Protein AF-A0A7C1IX72-F1 (afdb_monomer_lite)

Foldseek 3Di:
DPQDPCNPCLVVCLFAVQVPVVVVVVVLCVVLVPVPDPVSVVVVVVVVVVVVVDDDGDGGDDPVSSVVVVVVVVVVVVVVVVVVVVVVVVVVD

Secondary structure (DSSP, 8-state):
----HHHHHHHHHHH-HHHHHHHHHHHHHHHHS-TT-HHHHHHHHHHHHHHTT-S---S---HHHHHHHHHHHHHHHHHHHHHHHHHHHHHT-

Sequence (93 aa):
LNATIKDRYFGTASASPNAIFPVLLKLTSHHVSDSKAKYGKNTDKKIEEVMGMIEKFPAHMTIDEQGMFMLGYYHQRNAFYKKKEEEKNEEEK

Radius of gyration: 15.41 Å; chains: 1; bounding box: 42×36×40 Å

pLDDT: mean 83.83, std 14.42, range [47.75, 97.94]

Structure (mmCIF, N/CA/C/O backbone):
data_AF-A0A7C1IX72-F1
#
_entry.id   AF-A0A7C1IX72-F1
#
loop_
_atom_site.group_PDB
_atom_site.id
_atom_site.type_symbol
_atom_site.label_atom_id
_atom_site.label_alt_id
_atom_site.label_comp_id
_atom_site.label_asym_id
_atom_site.label_entity_id
_atom_site.label_seq_id
_atom_site.pdbx_PDB_ins_code
_atom_site.Cartn_x
_atom_site.Cartn_y
_atom_site.Cartn_z
_atom_site.occupancy
_atom_site.B_iso_or_equiv
_atom_site.auth_seq_id
_atom_site.auth_comp_id
_atom_site.auth_asym_id
_atom_site.auth_atom_id
_atom_site.pdbx_PDB_model_num
ATOM 1 N N . LEU A 1 1 ? 9.721 21.808 3.899 1.00 47.75 1 LEU A N 1
ATOM 2 C CA . LEU A 1 1 ? 8.912 21.005 2.951 1.00 47.75 1 LEU A CA 1
ATOM 3 C C . LEU A 1 1 ? 8.339 19.808 3.705 1.00 47.75 1 LEU A C 1
ATOM 5 O O . LEU A 1 1 ? 9.053 18.837 3.924 1.00 47.75 1 LEU A O 1
ATOM 9 N N . ASN A 1 2 ? 7.091 19.906 4.168 1.00 48.62 2 ASN A N 1
ATOM 10 C CA . ASN A 1 2 ? 6.423 18.849 4.937 1.00 48.62 2 ASN A CA 1
ATOM 11 C C . ASN A 1 2 ? 5.849 17.801 3.974 1.00 48.62 2 ASN A C 1
ATOM 13 O O . ASN A 1 2 ? 4.655 17.801 3.698 1.00 48.62 2 ASN A O 1
ATOM 17 N N . ALA A 1 3 ? 6.712 16.960 3.401 1.00 59.06 3 ALA A N 1
ATOM 18 C CA . ALA A 1 3 ? 6.270 15.846 2.565 1.00 59.06 3 ALA A CA 1
ATOM 19 C C . ALA A 1 3 ? 5.668 14.750 3.452 1.00 59.06 3 ALA A C 1
ATOM 21 O O . ALA A 1 3 ? 6.311 14.302 4.408 1.00 59.06 3 ALA A O 1
ATOM 22 N N . THR A 1 4 ? 4.448 14.314 3.147 1.00 79.12 4 THR A N 1
ATOM 23 C CA . THR A 1 4 ? 3.836 13.188 3.859 1.00 79.12 4 THR A CA 1
ATOM 24 C C . THR A 1 4 ? 4.510 11.869 3.460 1.00 79.12 4 THR A C 1
ATOM 26 O O . THR A 1 4 ? 5.175 11.779 2.426 1.00 79.12 4 THR A O 1
ATOM 29 N N . ILE A 1 5 ? 4.335 10.809 4.261 1.00 77.19 5 ILE A N 1
ATOM 30 C CA . ILE A 1 5 ? 4.813 9.450 3.923 1.00 77.19 5 ILE A CA 1
ATOM 31 C C . ILE A 1 5 ? 4.312 9.035 2.531 1.00 77.19 5 ILE A C 1
ATOM 33 O O . ILE A 1 5 ? 5.064 8.458 1.749 1.00 77.19 5 ILE A O 1
ATOM 37 N N . LYS A 1 6 ? 3.067 9.398 2.193 1.00 79.69 6 LYS A N 1
ATOM 38 C CA . LYS A 1 6 ? 2.501 9.185 0.861 1.00 79.69 6 LYS A CA 1
ATOM 39 C C . LYS A 1 6 ? 3.334 9.895 -0.210 1.00 79.69 6 LYS A C 1
ATOM 41 O O . LYS A 1 6 ? 3.775 9.244 -1.148 1.00 79.69 6 LYS A O 1
ATOM 46 N N . ASP A 1 7 ? 3.583 11.194 -0.057 1.00 81.00 7 ASP A N 1
ATOM 47 C CA . ASP A 1 7 ? 4.293 11.989 -1.071 1.00 81.00 7 ASP A CA 1
ATOM 48 C C . ASP A 1 7 ? 5.719 11.482 -1.310 1.00 81.00 7 ASP A C 1
ATOM 50 O O . ASP A 1 7 ? 6.236 11.574 -2.420 1.00 81.00 7 ASP A O 1
ATOM 54 N N . ARG A 1 8 ? 6.347 10.912 -0.276 1.00 84.69 8 ARG A N 1
ATOM 55 C CA . ARG A 1 8 ? 7.711 10.386 -0.362 1.00 84.69 8 ARG A CA 1
ATOM 56 C C . ARG A 1 8 ? 7.795 8.994 -0.990 1.00 84.69 8 ARG A C 1
ATOM 58 O O . ARG A 1 8 ? 8.770 8.719 -1.681 1.00 84.69 8 ARG A O 1
ATOM 65 N N . TYR A 1 9 ? 6.829 8.113 -0.730 1.00 90.81 9 TYR A N 1
ATOM 66 C CA . TYR A 1 9 ? 6.983 6.686 -1.041 1.00 90.81 9 TYR A CA 1
ATOM 67 C C . TYR A 1 9 ? 5.982 6.133 -2.049 1.00 90.81 9 TYR A C 1
ATOM 69 O O . TYR A 1 9 ? 6.191 5.025 -2.528 1.00 90.81 9 TYR A O 1
ATOM 77 N N . PHE A 1 10 ? 4.925 6.866 -2.410 1.00 92.44 10 PHE A N 1
ATOM 78 C CA . PHE A 1 10 ? 3.865 6.334 -3.273 1.00 92.44 10 PHE A CA 1
ATOM 79 C C . PHE A 1 10 ? 4.370 5.913 -4.662 1.00 92.44 10 PHE A C 1
ATOM 81 O O . PHE A 1 10 ? 4.047 4.819 -5.118 1.00 92.44 10 PHE A O 1
ATOM 88 N N . GLY A 1 11 ? 5.218 6.731 -5.296 1.00 92.81 11 GLY A N 1
ATOM 89 C CA . GLY A 1 11 ? 5.812 6.395 -6.596 1.00 92.81 11 GLY A CA 1
ATOM 90 C C . GLY A 1 11 ? 6.663 5.125 -6.523 1.00 92.81 11 GLY A C 1
ATOM 91 O O . GLY A 1 11 ? 6.416 4.165 -7.250 1.00 92.81 11 GLY A O 1
ATOM 92 N N . THR A 1 12 ? 7.600 5.071 -5.573 1.00 93.06 12 THR A N 1
ATOM 93 C CA . THR A 1 12 ? 8.460 3.896 -5.364 1.00 93.06 12 THR A CA 1
ATOM 94 C C . THR A 1 12 ? 7.666 2.657 -4.949 1.00 93.06 12 THR A C 1
ATOM 96 O O . THR A 1 12 ? 8.030 1.557 -5.345 1.00 93.06 12 THR A O 1
ATOM 99 N N . ALA A 1 13 ? 6.572 2.813 -4.198 1.00 95.12 13 ALA A N 1
ATOM 100 C CA . ALA A 1 13 ? 5.698 1.709 -3.796 1.00 95.12 13 ALA A CA 1
ATOM 101 C C . ALA A 1 13 ? 4.981 1.075 -4.977 1.00 95.12 13 ALA A C 1
ATOM 103 O O . ALA A 1 13 ? 4.866 -0.143 -5.005 1.00 95.12 13 ALA A O 1
ATOM 104 N N . SER A 1 14 ? 4.561 1.876 -5.956 1.00 95.62 14 SER A N 1
ATOM 105 C CA . SER A 1 14 ? 4.020 1.335 -7.200 1.00 95.62 14 SER A CA 1
ATOM 106 C C . SER A 1 14 ? 5.113 0.725 -8.085 1.00 95.62 14 SER A C 1
ATOM 108 O O . SER A 1 14 ? 4.906 -0.341 -8.642 1.00 95.62 14 SER A O 1
ATOM 110 N N . ALA A 1 15 ? 6.294 1.343 -8.190 1.00 95.88 15 ALA A N 1
ATOM 111 C CA . ALA A 1 15 ? 7.320 0.913 -9.143 1.00 95.88 15 ALA A CA 1
ATOM 112 C C . ALA A 1 15 ? 8.165 -0.283 -8.669 1.00 95.88 15 ALA A C 1
ATOM 114 O O . ALA A 1 15 ? 8.446 -1.179 -9.464 1.00 95.88 15 ALA A O 1
ATOM 115 N N . SER A 1 16 ? 8.556 -0.307 -7.390 1.00 96.38 16 SER A N 1
ATOM 116 C CA . SER A 1 16 ? 9.415 -1.339 -6.786 1.00 96.38 16 SER A CA 1
ATOM 117 C C . SER A 1 16 ? 8.892 -1.772 -5.407 1.00 96.38 16 SER A C 1
ATOM 119 O O . SER A 1 16 ? 9.476 -1.413 -4.374 1.00 96.38 16 SER A O 1
ATOM 121 N N . PRO A 1 17 ? 7.788 -2.544 -5.359 1.00 95.88 17 PRO A N 1
ATOM 122 C CA . PRO A 1 17 ? 7.138 -2.937 -4.110 1.00 95.88 17 PRO A CA 1
ATOM 123 C C . PRO A 1 17 ? 8.079 -3.613 -3.101 1.00 95.88 17 PRO A C 1
ATOM 125 O O . PRO A 1 17 ? 8.094 -3.241 -1.924 1.00 95.88 17 PRO A O 1
ATOM 128 N N . ASN A 1 18 ? 8.903 -4.569 -3.541 1.00 96.19 18 ASN A N 1
ATOM 129 C CA . ASN A 1 18 ? 9.769 -5.340 -2.641 1.00 96.19 18 ASN A CA 1
ATOM 130 C C . ASN A 1 18 ? 10.785 -4.489 -1.861 1.00 96.19 18 ASN A C 1
ATOM 132 O O . ASN A 1 18 ? 11.173 -4.862 -0.757 1.00 96.19 18 ASN A O 1
ATOM 136 N N . ALA A 1 19 ? 11.207 -3.356 -2.419 1.00 95.12 19 ALA A N 1
ATOM 137 C CA . ALA A 1 19 ? 12.234 -2.508 -1.840 1.00 95.12 19 ALA A CA 1
ATOM 138 C C . ALA A 1 19 ? 11.657 -1.599 -0.753 1.00 95.12 19 ALA A C 1
ATOM 140 O O . ALA A 1 19 ? 12.375 -1.212 0.169 1.00 95.12 19 ALA A O 1
ATOM 141 N N . ILE A 1 20 ? 10.367 -1.253 -0.849 1.00 95.19 20 ILE A N 1
ATOM 142 C CA . ILE A 1 20 ? 9.775 -0.213 -0.007 1.00 95.19 20 ILE A CA 1
ATOM 143 C C . ILE A 1 20 ? 8.675 -0.701 0.932 1.00 95.19 20 ILE A C 1
ATOM 145 O O . ILE A 1 20 ? 8.577 -0.175 2.041 1.00 95.19 20 ILE A O 1
ATOM 149 N N . PHE A 1 21 ? 7.892 -1.726 0.578 1.00 93.56 21 PHE A N 1
ATOM 150 C CA . PHE A 1 21 ? 6.869 -2.248 1.491 1.00 93.56 21 PHE A CA 1
ATOM 151 C C . PHE A 1 21 ? 7.437 -2.780 2.811 1.00 93.56 21 PHE A C 1
ATOM 153 O O . PHE A 1 21 ? 6.865 -2.439 3.844 1.00 93.56 21 PHE A O 1
ATOM 160 N N . PRO A 1 22 ? 8.580 -3.496 2.855 1.00 93.31 22 PRO A N 1
ATOM 161 C CA . PRO A 1 22 ? 9.187 -3.886 4.130 1.00 93.31 22 PRO A CA 1
ATOM 162 C C . PRO A 1 22 ? 9.527 -2.684 5.024 1.00 93.31 22 PRO A C 1
ATOM 164 O O . PRO A 1 22 ? 9.327 -2.723 6.238 1.00 93.31 22 PRO A O 1
ATOM 167 N N . VAL A 1 23 ? 9.987 -1.581 4.422 1.00 92.50 23 VAL A N 1
ATOM 168 C CA . VAL A 1 23 ? 10.291 -0.334 5.138 1.00 92.50 23 VAL A CA 1
ATOM 169 C C . VAL A 1 23 ? 9.007 0.308 5.671 1.00 92.50 23 VAL A C 1
ATOM 171 O O . VAL A 1 23 ? 8.949 0.673 6.845 1.00 92.50 23 VAL A O 1
ATOM 174 N N . LEU A 1 24 ? 7.964 0.409 4.842 1.00 89.62 24 LEU A N 1
ATOM 175 C CA . LEU A 1 24 ? 6.664 0.967 5.233 1.00 89.62 24 LEU A CA 1
ATOM 176 C C . LEU A 1 24 ? 5.990 0.145 6.338 1.00 89.62 24 LEU A C 1
ATOM 178 O O . LEU A 1 24 ? 5.459 0.723 7.287 1.00 89.62 24 LEU A O 1
ATOM 182 N N . LEU A 1 25 ? 6.044 -1.186 6.251 1.00 89.50 25 LEU A N 1
ATOM 183 C CA . LEU A 1 25 ? 5.515 -2.091 7.272 1.00 89.50 25 LEU A CA 1
ATOM 184 C C . LEU A 1 25 ? 6.252 -1.912 8.601 1.00 89.50 25 LEU A C 1
ATOM 186 O O . LEU A 1 25 ? 5.607 -1.773 9.638 1.00 89.50 25 LEU A O 1
ATOM 190 N N . LYS A 1 26 ? 7.586 -1.803 8.579 1.00 87.31 26 LYS A N 1
ATOM 191 C CA . LYS A 1 26 ? 8.372 -1.523 9.789 1.00 87.31 26 LYS A CA 1
ATOM 192 C C . LYS A 1 26 ? 7.986 -0.184 10.421 1.00 87.31 26 LYS A C 1
ATOM 194 O O . LYS A 1 26 ? 7.717 -0.135 11.618 1.00 87.31 26 LYS A O 1
ATOM 199 N N . LEU A 1 27 ? 7.884 0.885 9.628 1.00 83.75 27 LEU A N 1
ATOM 200 C CA . LEU A 1 27 ? 7.432 2.196 10.115 1.00 83.75 27 LEU A CA 1
ATOM 201 C C . LEU A 1 27 ? 6.023 2.126 10.720 1.00 83.75 27 LEU A C 1
ATOM 203 O O . LEU A 1 27 ? 5.778 2.697 11.779 1.00 83.75 27 LEU A O 1
ATOM 207 N N . THR A 1 28 ? 5.119 1.383 10.082 1.00 79.38 28 THR A N 1
ATOM 208 C CA . THR A 1 28 ? 3.733 1.228 10.541 1.00 79.38 28 THR A CA 1
ATOM 209 C C . THR A 1 28 ? 3.659 0.424 11.838 1.00 79.38 28 THR A C 1
ATOM 211 O O . THR A 1 28 ? 2.936 0.821 12.748 1.00 79.38 28 THR A O 1
ATOM 214 N N . SER A 1 29 ? 4.466 -0.632 11.983 1.00 74.69 29 SER A N 1
ATOM 215 C CA . SER A 1 29 ? 4.510 -1.451 13.202 1.00 74.69 29 SER A CA 1
ATOM 216 C C . SER A 1 29 ? 4.852 -0.630 14.452 1.00 74.69 29 SER A C 1
ATOM 218 O O . SER A 1 29 ? 4.224 -0.807 15.492 1.00 74.69 29 SER A O 1
ATOM 220 N N . HIS A 1 30 ? 5.751 0.357 14.342 1.00 69.88 30 HIS A N 1
ATOM 221 C CA . HIS A 1 30 ? 6.065 1.264 15.448 1.00 69.88 30 HIS A CA 1
ATOM 222 C C . HIS A 1 30 ? 4.864 2.131 15.859 1.00 69.88 30 HIS A C 1
ATOM 224 O O . HIS A 1 30 ? 4.629 2.312 17.050 1.00 69.88 30 HIS A O 1
ATOM 230 N N . HIS A 1 31 ? 4.058 2.601 14.903 1.00 66.44 31 HIS A N 1
ATOM 231 C CA . HIS A 1 31 ? 2.840 3.370 15.182 1.00 66.44 31 HIS A CA 1
ATOM 232 C C . HIS A 1 31 ? 1.694 2.515 15.745 1.00 66.44 31 HIS A C 1
ATOM 234 O O . HIS A 1 31 ? 0.902 3.004 16.545 1.00 66.44 31 HIS A O 1
ATOM 240 N N . VAL A 1 32 ? 1.601 1.249 15.336 1.00 63.34 32 VAL A N 1
ATOM 241 C CA . VAL A 1 32 ? 0.562 0.306 15.784 1.00 63.34 32 VAL A CA 1
ATOM 242 C C . VAL A 1 32 ? 0.879 -0.281 17.166 1.00 63.34 32 VAL A C 1
ATOM 244 O O . VAL A 1 32 ? -0.035 -0.513 17.958 1.00 63.34 32 VAL A O 1
ATOM 247 N N . SER A 1 33 ? 2.164 -0.477 17.481 1.00 59.59 33 SER A N 1
ATOM 248 C CA . SER A 1 33 ? 2.633 -1.011 18.770 1.00 59.59 33 SER A CA 1
ATOM 249 C C . SER A 1 33 ? 2.374 -0.087 19.966 1.00 59.59 33 SER A C 1
ATOM 251 O O . SER A 1 33 ? 2.363 -0.552 21.110 1.00 59.59 33 SER A O 1
ATOM 253 N N . ASP A 1 34 ? 2.090 1.197 19.723 1.00 59.91 34 ASP A N 1
ATOM 254 C CA . ASP A 1 34 ? 1.605 2.121 20.748 1.00 59.91 34 ASP A CA 1
ATOM 255 C C . ASP A 1 34 ? 0.123 1.820 21.059 1.00 59.91 34 ASP A C 1
ATOM 257 O O . ASP A 1 34 ? -0.824 2.481 20.627 1.00 59.91 34 ASP A O 1
ATOM 261 N N . SER A 1 35 ? -0.060 0.721 21.791 1.00 49.50 35 SER A N 1
ATOM 262 C CA . SER A 1 35 ? -1.307 0.034 22.168 1.00 49.50 35 SER A CA 1
ATOM 263 C C . SER A 1 35 ? -2.403 0.893 22.824 1.00 49.50 35 SER A C 1
ATOM 265 O O . SER A 1 35 ? -3.498 0.390 23.091 1.00 49.50 35 SER A O 1
ATOM 267 N N . LYS A 1 36 ? -2.153 2.185 23.060 1.00 54.00 36 LYS A N 1
ATOM 268 C CA . LYS A 1 36 ? -3.126 3.152 23.588 1.00 54.00 36 LYS A CA 1
ATOM 269 C C . LYS A 1 36 ? -4.129 3.640 22.538 1.00 54.00 36 LYS A C 1
ATOM 271 O O . LYS A 1 36 ? -5.196 4.129 22.905 1.00 54.00 36 LYS A O 1
ATOM 276 N N . ALA A 1 37 ? -3.851 3.478 21.245 1.00 57.75 37 ALA A N 1
ATOM 277 C CA . ALA A 1 37 ? -4.782 3.863 20.190 1.00 57.75 37 ALA A CA 1
ATOM 278 C C . ALA A 1 37 ? -5.666 2.673 19.771 1.00 57.75 37 ALA A C 1
ATOM 280 O O . ALA A 1 37 ? -5.205 1.767 19.079 1.00 57.75 37 ALA A O 1
ATOM 281 N N . LYS A 1 38 ? -6.973 2.699 20.086 1.00 56.81 38 LYS A N 1
ATOM 282 C CA . LYS A 1 38 ? -7.983 1.783 19.489 1.00 56.81 38 LYS A CA 1
ATOM 283 C C . LYS A 1 38 ? -7.853 1.683 17.953 1.00 56.81 38 LYS A C 1
ATOM 285 O O . LYS A 1 38 ? -8.125 0.636 17.375 1.00 56.81 38 LYS A O 1
ATOM 290 N N . TYR A 1 39 ? -7.390 2.757 17.309 1.00 61.16 39 TYR A N 1
ATOM 291 C CA . TYR A 1 39 ? -7.132 2.845 15.871 1.00 61.16 39 TYR A CA 1
ATOM 292 C C . TYR A 1 39 ? -5.975 1.959 15.371 1.00 61.16 39 TYR A C 1
ATOM 294 O O . TYR A 1 39 ? -6.005 1.530 14.216 1.00 61.16 39 TYR A O 1
ATOM 302 N N . GLY A 1 40 ? -4.988 1.647 16.220 1.00 70.06 40 GLY A N 1
ATOM 303 C CA . GLY A 1 40 ? -3.836 0.812 15.865 1.00 70.06 40 GLY A CA 1
ATOM 304 C C . GLY A 1 40 ? -4.250 -0.621 15.535 1.00 70.06 40 GLY A C 1
ATOM 305 O O . GLY A 1 40 ? -3.974 -1.096 14.439 1.00 70.06 40 GLY A O 1
ATOM 306 N N . LYS A 1 41 ? -5.026 -1.267 16.419 1.00 74.56 41 LYS A N 1
ATOM 307 C CA . LYS A 1 41 ? -5.472 -2.666 16.247 1.00 74.56 41 LYS A CA 1
ATOM 308 C C . LYS A 1 41 ? -6.315 -2.892 14.989 1.00 74.56 41 LYS A C 1
ATOM 310 O O . LYS A 1 41 ? -6.118 -3.872 14.281 1.00 74.56 41 LYS A O 1
ATOM 315 N N . ASN A 1 42 ? -7.241 -1.978 14.685 1.00 81.88 42 ASN A N 1
ATOM 316 C CA . ASN A 1 42 ? -8.075 -2.090 13.482 1.00 81.88 42 ASN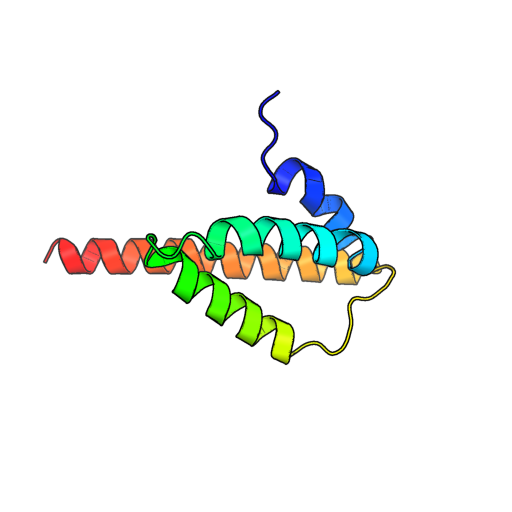 A CA 1
ATOM 317 C C . ASN A 1 42 ? -7.262 -1.917 12.193 1.00 81.88 42 ASN A C 1
ATOM 319 O O . ASN A 1 42 ? -7.627 -2.469 11.158 1.00 81.88 42 ASN A O 1
ATOM 323 N N . THR A 1 43 ? -6.198 -1.116 12.241 1.00 82.62 43 THR A N 1
ATOM 324 C CA . THR A 1 43 ? -5.303 -0.915 11.097 1.00 82.62 43 THR A CA 1
ATOM 325 C C . THR A 1 43 ? -4.412 -2.135 10.896 1.00 82.62 43 THR A C 1
ATOM 327 O O . THR A 1 43 ? -4.288 -2.597 9.768 1.00 82.62 43 THR A O 1
ATOM 330 N N . ASP A 1 44 ? -3.876 -2.693 11.983 1.00 85.38 44 ASP A N 1
ATOM 331 C CA . ASP A 1 44 ? -3.060 -3.912 11.971 1.00 85.38 44 ASP A CA 1
ATOM 332 C C . ASP A 1 44 ? -3.807 -5.085 11.339 1.00 85.38 44 ASP A C 1
ATOM 334 O O . ASP A 1 44 ? -3.346 -5.668 10.365 1.00 85.38 44 ASP A O 1
ATOM 338 N N . LYS A 1 45 ? -5.044 -5.324 11.789 1.00 88.38 45 LYS A N 1
ATOM 339 C CA . LYS A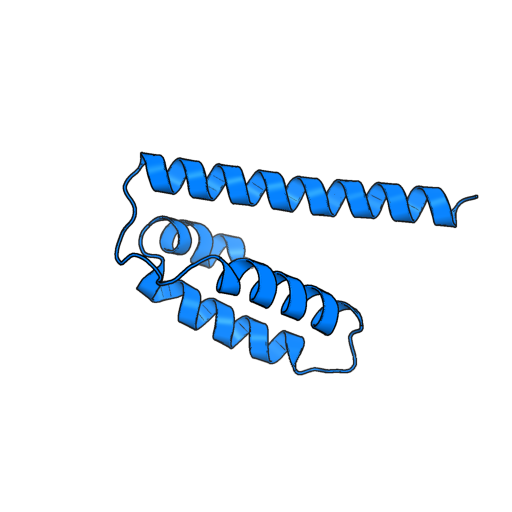 1 45 ? -5.888 -6.391 11.249 1.00 88.38 45 LYS A CA 1
ATOM 340 C C . LYS A 1 45 ? -6.128 -6.247 9.742 1.00 88.38 45 LYS A C 1
ATOM 342 O O . LYS A 1 45 ? -6.061 -7.225 9.010 1.00 88.38 45 LYS A O 1
ATOM 347 N N . LYS A 1 46 ? -6.381 -5.027 9.254 1.00 90.19 46 LYS A N 1
ATOM 348 C CA . LYS A 1 46 ? -6.544 -4.776 7.810 1.00 90.19 46 LYS A CA 1
ATOM 349 C C . LYS A 1 46 ? -5.259 -5.057 7.035 1.00 90.19 46 LYS A C 1
ATOM 351 O O . LYS A 1 46 ? -5.325 -5.532 5.906 1.00 90.19 46 LYS A O 1
ATOM 356 N N . ILE A 1 47 ? -4.103 -4.730 7.615 1.00 90.38 47 ILE A N 1
ATOM 357 C CA . ILE A 1 47 ? -2.807 -5.048 7.013 1.00 90.38 47 ILE A CA 1
ATOM 358 C C . ILE A 1 47 ? -2.645 -6.565 6.954 1.00 90.38 47 ILE A C 1
ATOM 360 O O . ILE A 1 47 ? -2.374 -7.075 5.875 1.00 90.38 47 ILE A O 1
ATOM 364 N N . GLU A 1 48 ? -2.875 -7.285 8.053 1.00 91.19 48 GLU A N 1
ATOM 365 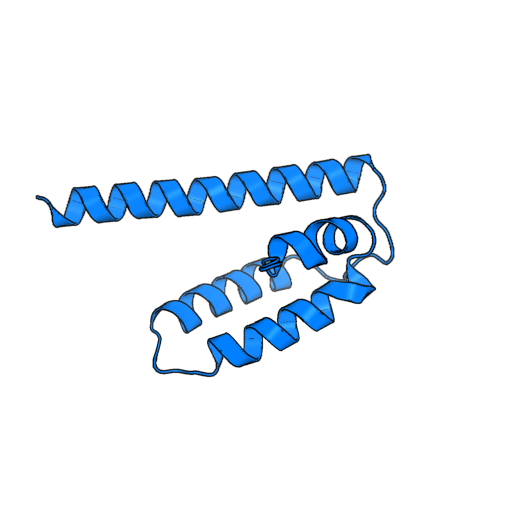C CA . GLU A 1 48 ? -2.818 -8.753 8.089 1.00 91.19 48 GLU A CA 1
ATOM 366 C C . GLU A 1 48 ? -3.752 -9.401 7.060 1.00 91.19 48 GLU A C 1
ATOM 368 O O . GLU A 1 48 ? -3.320 -10.281 6.320 1.00 91.19 48 GLU A O 1
ATOM 373 N N . GLU A 1 49 ? -5.001 -8.937 6.957 1.00 93.56 49 GLU A N 1
ATOM 374 C CA . GLU A 1 49 ? -5.985 -9.441 5.991 1.00 93.56 49 GLU A CA 1
ATOM 375 C C . GLU A 1 49 ? -5.486 -9.299 4.545 1.00 93.56 49 GLU A C 1
ATOM 377 O O . GLU A 1 49 ? -5.562 -10.254 3.775 1.00 93.56 49 GLU A O 1
ATOM 382 N N . VAL A 1 50 ? -4.928 -8.141 4.174 1.00 93.06 50 VAL A N 1
ATOM 383 C CA . VAL A 1 50 ? -4.384 -7.920 2.822 1.00 93.06 50 VAL A CA 1
ATOM 384 C C . VAL A 1 50 ? -3.088 -8.703 2.609 1.00 93.06 50 VAL A C 1
ATOM 386 O O . VAL A 1 50 ? -2.899 -9.294 1.547 1.00 93.06 50 VAL A O 1
ATOM 389 N N . MET A 1 51 ? -2.194 -8.728 3.602 1.00 91.88 51 MET A N 1
ATOM 390 C CA . MET A 1 51 ? -0.929 -9.465 3.523 1.00 91.88 51 MET A CA 1
ATOM 391 C C . MET A 1 51 ? -1.163 -10.976 3.404 1.00 91.88 51 MET A C 1
ATOM 393 O O . MET A 1 51 ? -0.420 -11.642 2.696 1.00 91.88 51 MET A O 1
ATOM 397 N N . GLY A 1 52 ? -2.220 -11.512 4.020 1.00 94.50 52 GLY A N 1
ATOM 398 C CA . GLY A 1 52 ? -2.608 -12.918 3.893 1.00 94.50 52 GLY A CA 1
ATOM 399 C C . GLY A 1 52 ? -3.096 -13.317 2.496 1.00 94.50 52 GLY A C 1
ATOM 400 O O . GLY A 1 52 ? -3.131 -14.504 2.185 1.00 94.50 52 GLY A O 1
ATOM 401 N N . MET A 1 53 ? -3.450 -12.349 1.642 1.00 94.19 53 MET A N 1
ATOM 402 C CA . MET A 1 53 ? -3.865 -12.591 0.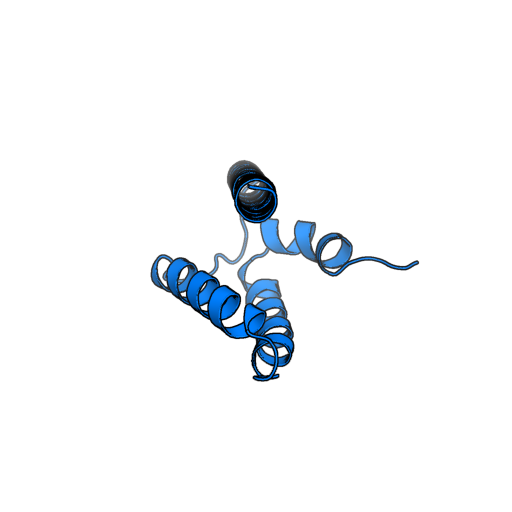253 1.00 94.19 53 MET A CA 1
ATOM 403 C C . MET A 1 53 ? -2.701 -12.548 -0.742 1.00 94.19 53 MET A C 1
ATOM 405 O O . MET A 1 53 ? -2.900 -12.833 -1.922 1.00 94.19 53 MET A O 1
ATOM 409 N N . ILE A 1 54 ? -1.501 -12.163 -0.302 1.00 92.31 54 ILE A N 1
ATOM 410 C CA . ILE A 1 54 ? -0.335 -12.009 -1.171 1.00 92.31 54 ILE A CA 1
ATOM 411 C C . ILE A 1 54 ? 0.811 -12.904 -0.702 1.00 92.31 54 ILE A C 1
ATOM 413 O O . ILE A 1 54 ? 1.152 -12.956 0.472 1.00 92.31 54 ILE A O 1
ATOM 417 N N . GLU A 1 55 ? 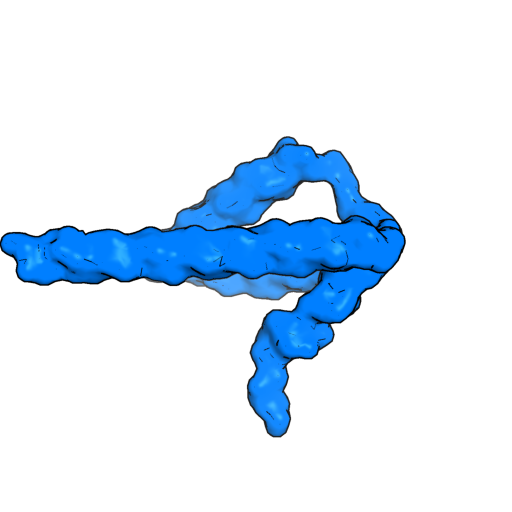1.448 -13.601 -1.639 1.00 93.00 55 GLU A N 1
ATOM 418 C CA . GLU A 1 55 ? 2.547 -14.518 -1.302 1.00 93.00 55 GLU A CA 1
ATOM 419 C C . GLU A 1 55 ? 3.907 -13.813 -1.240 1.00 93.00 55 GLU A C 1
ATOM 421 O O . GLU A 1 55 ? 4.793 -14.202 -0.480 1.00 93.00 55 GLU A O 1
ATOM 426 N N . LYS A 1 56 ? 4.104 -12.783 -2.071 1.00 94.19 56 LYS A N 1
ATOM 427 C CA . LYS A 1 56 ? 5.365 -12.040 -2.174 1.00 94.19 56 LYS A CA 1
ATOM 428 C C . LYS A 1 56 ? 5.159 -10.654 -2.771 1.00 94.19 56 LYS A C 1
ATOM 430 O O . LYS A 1 56 ? 4.252 -10.439 -3.571 1.00 94.19 56 LYS A O 1
ATOM 435 N N . PHE A 1 57 ? 6.075 -9.740 -2.462 1.00 94.62 57 PHE A N 1
ATOM 436 C CA . PHE A 1 57 ? 6.169 -8.464 -3.167 1.00 94.62 57 PHE A CA 1
ATOM 437 C C . PHE A 1 57 ? 6.961 -8.626 -4.472 1.00 94.62 57 PHE A C 1
ATOM 439 O O . PHE A 1 57 ? 8.079 -9.153 -4.435 1.00 94.62 57 PHE A O 1
ATOM 446 N N . PRO A 1 58 ? 6.435 -8.167 -5.622 1.00 94.75 58 PRO A N 1
ATOM 447 C CA . PRO A 1 58 ? 7.188 -8.190 -6.867 1.00 94.75 58 PRO A CA 1
ATOM 448 C C . PRO A 1 58 ? 8.360 -7.202 -6.807 1.00 94.75 58 PRO A C 1
ATOM 450 O O . PRO A 1 58 ? 8.310 -6.187 -6.106 1.00 94.75 58 PRO A O 1
ATOM 453 N N . ALA A 1 59 ? 9.428 -7.513 -7.546 1.00 95.38 59 ALA A N 1
ATOM 454 C CA . ALA A 1 59 ? 10.602 -6.648 -7.619 1.00 95.38 59 ALA A CA 1
ATOM 455 C C . ALA A 1 59 ? 10.300 -5.331 -8.331 1.00 95.38 59 ALA A C 1
ATOM 457 O O . ALA A 1 59 ? 10.672 -4.267 -7.844 1.00 95.38 59 ALA A O 1
ATOM 458 N N . HIS A 1 60 ? 9.568 -5.425 -9.438 1.00 96.12 60 HIS A N 1
ATOM 459 C CA . HIS A 1 60 ? 9.105 -4.294 -10.222 1.00 96.12 60 HIS A CA 1
ATOM 460 C C . HIS A 1 60 ? 7.693 -4.566 -10.731 1.00 96.12 60 HIS A C 1
ATOM 462 O O . HIS A 1 60 ? 7.338 -5.723 -10.956 1.00 96.12 60 HIS A O 1
ATOM 468 N N . MET A 1 61 ? 6.914 -3.504 -10.920 1.00 96.06 61 MET A N 1
ATOM 469 C CA . MET A 1 61 ? 5.617 -3.558 -11.595 1.00 96.06 61 MET A CA 1
ATOM 470 C C . MET A 1 61 ? 5.709 -2.873 -12.958 1.00 96.06 61 MET A C 1
ATOM 472 O O . MET A 1 61 ? 6.373 -1.843 -13.108 1.00 96.06 61 MET A O 1
ATOM 476 N N . THR A 1 62 ? 5.011 -3.421 -13.945 1.00 97.44 62 THR A N 1
ATOM 477 C CA . THR A 1 62 ? 4.749 -2.765 -15.232 1.00 97.44 62 THR A CA 1
ATOM 478 C C . THR A 1 62 ? 3.914 -1.494 -15.041 1.00 97.44 62 THR A C 1
ATOM 480 O O . THR A 1 62 ? 3.314 -1.283 -13.989 1.00 97.44 62 THR A O 1
ATOM 483 N N . ILE A 1 63 ? 3.849 -0.628 -16.056 1.00 97.06 63 ILE A N 1
ATOM 484 C CA . ILE A 1 63 ? 3.045 0.604 -15.983 1.00 97.06 63 ILE A CA 1
ATOM 485 C C . ILE A 1 63 ? 1.555 0.302 -15.757 1.00 97.06 63 ILE A C 1
ATOM 487 O O . ILE A 1 63 ? 0.907 0.997 -14.977 1.00 97.06 63 ILE A O 1
ATOM 491 N N . ASP A 1 64 ? 1.026 -0.761 -16.364 1.00 97.94 64 ASP A N 1
ATOM 492 C CA . ASP A 1 64 ? -0.376 -1.154 -16.188 1.00 97.94 64 ASP A CA 1
ATOM 493 C C . ASP A 1 64 ? -0.650 -1.640 -14.757 1.00 97.94 64 ASP A C 1
ATOM 495 O O . ASP A 1 64 ? -1.634 -1.243 -14.130 1.00 97.94 64 ASP A O 1
ATOM 499 N N . GLU A 1 65 ? 0.258 -2.437 -14.190 1.00 97.06 65 GLU A N 1
ATOM 500 C CA . GLU A 1 65 ? 0.187 -2.877 -12.792 1.00 97.06 65 GLU A CA 1
ATOM 501 C C . GLU A 1 65 ? 0.335 -1.707 -11.811 1.00 97.06 65 GLU A C 1
ATOM 503 O O . GLU A 1 65 ? -0.379 -1.650 -10.807 1.00 97.06 65 GLU A O 1
ATOM 508 N N . GLN A 1 66 ? 1.203 -0.738 -12.115 1.00 97.06 66 GLN A N 1
ATOM 509 C CA . GLN A 1 66 ? 1.307 0.512 -11.358 1.00 97.06 66 GLN A CA 1
ATOM 510 C C . GLN A 1 66 ? -0.015 1.289 -11.402 1.00 97.06 66 GLN A C 1
ATOM 512 O O . GLN A 1 66 ? -0.484 1.769 -10.368 1.00 97.06 66 GLN A O 1
ATOM 517 N N . GLY A 1 67 ? -0.664 1.360 -12.567 1.00 97.31 67 GLY A N 1
ATOM 518 C CA . GLY A 1 67 ? -2.001 1.934 -12.712 1.00 97.31 67 GLY A CA 1
ATOM 519 C C . GLY A 1 67 ? -3.035 1.217 -11.839 1.00 97.31 67 GLY A C 1
ATOM 520 O O . GLY A 1 67 ? -3.782 1.865 -11.103 1.00 97.31 67 GLY A O 1
ATOM 521 N N . MET A 1 68 ? -3.030 -0.119 -11.841 1.00 97.38 68 MET A N 1
ATOM 522 C CA . MET A 1 68 ? -3.924 -0.926 -11.004 1.00 97.38 68 MET A CA 1
ATOM 523 C C . MET A 1 68 ? -3.677 -0.704 -9.506 1.00 97.38 68 MET A C 1
ATOM 525 O O . MET A 1 68 ? -4.624 -0.560 -8.730 1.00 97.38 68 MET A O 1
ATOM 529 N N . PHE A 1 69 ? -2.412 -0.597 -9.097 1.00 95.69 69 PHE A N 1
ATOM 530 C CA . PHE A 1 69 ? -2.034 -0.243 -7.732 1.00 95.69 69 PHE A CA 1
ATOM 531 C C . PHE A 1 69 ? -2.621 1.115 -7.318 1.00 95.69 69 PHE A C 1
ATOM 533 O O . PHE A 1 69 ? -3.217 1.245 -6.244 1.00 95.69 69 PHE A O 1
ATOM 540 N N . MET A 1 70 ? -2.498 2.129 -8.180 1.00 95.75 70 MET A N 1
ATOM 541 C CA . MET A 1 70 ? -3.043 3.464 -7.922 1.00 95.75 70 MET A CA 1
ATOM 542 C C . MET A 1 70 ? -4.571 3.441 -7.812 1.00 95.75 70 MET A C 1
ATOM 544 O O . MET A 1 70 ? -5.122 4.062 -6.899 1.00 95.75 70 MET A O 1
ATOM 548 N N . LEU A 1 71 ? -5.253 2.710 -8.699 1.00 97.44 71 LEU A N 1
ATOM 549 C CA . LEU A 1 71 ? -6.706 2.532 -8.646 1.00 97.44 71 LEU A CA 1
ATOM 550 C C . LEU A 1 71 ? -7.137 1.886 -7.326 1.00 97.44 71 LEU A C 1
ATOM 552 O O . LEU A 1 71 ? -7.974 2.447 -6.616 1.00 97.44 71 LEU A O 1
ATOM 556 N N . GLY A 1 72 ? -6.511 0.768 -6.949 1.00 96.06 72 GLY A N 1
ATOM 557 C CA . GLY A 1 72 ? -6.779 0.086 -5.681 1.00 96.06 72 GLY A CA 1
ATOM 558 C C . GLY A 1 72 ? -6.570 0.998 -4.469 1.00 96.06 72 GLY A C 1
ATOM 559 O O . GLY A 1 72 ? -7.425 1.064 -3.582 1.00 96.06 72 GLY A O 1
ATOM 560 N N . TYR A 1 73 ? -5.491 1.786 -4.464 1.00 94.94 73 TYR A N 1
ATOM 561 C CA . TYR A 1 73 ? -5.232 2.775 -3.416 1.00 94.94 73 TYR A CA 1
ATOM 562 C C . TYR A 1 73 ? -6.363 3.805 -3.288 1.00 94.94 73 TYR A C 1
ATOM 564 O O . TYR A 1 73 ? -6.848 4.063 -2.181 1.00 94.94 73 TYR A O 1
ATOM 572 N N . TYR A 1 74 ? -6.800 4.408 -4.398 1.00 95.31 74 TYR A N 1
ATOM 573 C CA . TYR A 1 74 ? -7.845 5.433 -4.354 1.00 95.31 74 TYR A CA 1
ATOM 574 C C . TYR A 1 74 ? -9.230 4.851 -4.053 1.00 95.31 74 TYR A C 1
ATOM 576 O O . TYR A 1 74 ? -10.000 5.502 -3.343 1.00 95.31 74 TYR A O 1
ATOM 584 N N . HIS A 1 75 ? -9.524 3.619 -4.479 1.00 96.12 75 HIS A N 1
ATOM 585 C CA . HIS A 1 75 ? -10.726 2.894 -4.056 1.00 96.12 75 HIS A CA 1
ATOM 586 C C . HIS A 1 75 ? -10.755 2.702 -2.536 1.00 96.12 75 HIS A C 1
ATOM 588 O O . HIS A 1 75 ? -11.724 3.098 -1.882 1.00 96.12 75 HIS A O 1
ATOM 594 N N . GLN A 1 76 ? -9.672 2.177 -1.955 1.00 93.75 76 GLN A N 1
ATOM 595 C CA . GLN A 1 76 ? -9.584 1.939 -0.514 1.00 93.75 76 GLN A CA 1
ATOM 596 C C . GLN A 1 76 ? -9.654 3.246 0.287 1.00 93.75 76 GLN A C 1
ATOM 598 O O . GLN A 1 76 ? -10.330 3.322 1.316 1.00 93.75 76 GLN A O 1
ATOM 603 N N . ARG A 1 77 ? -8.992 4.302 -0.200 1.00 91.12 77 ARG A N 1
ATOM 604 C CA . ARG A 1 77 ? -9.028 5.631 0.418 1.00 91.12 77 ARG A CA 1
ATOM 605 C C . ARG A 1 77 ? -10.439 6.220 0.413 1.00 91.12 77 ARG A C 1
ATOM 607 O O . ARG A 1 77 ? -10.872 6.740 1.437 1.00 91.12 77 ARG A O 1
ATOM 614 N N . ASN A 1 78 ? -11.151 6.127 -0.709 1.00 93.38 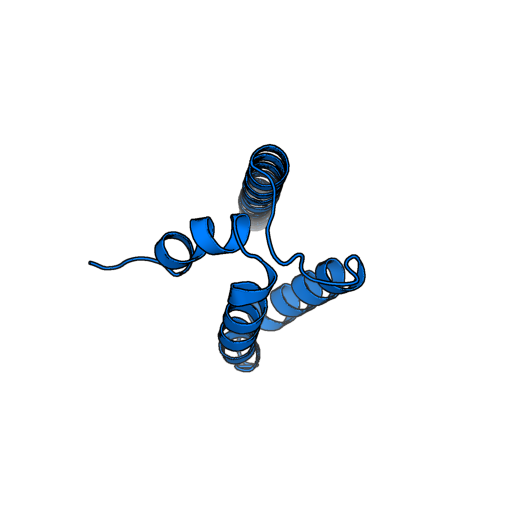78 ASN A N 1
ATOM 615 C CA . ASN A 1 78 ? -12.535 6.589 -0.808 1.00 93.38 78 ASN A CA 1
ATOM 616 C C . ASN A 1 78 ? -13.454 5.818 0.153 1.00 93.38 78 ASN A C 1
ATOM 618 O O . ASN A 1 78 ? -14.256 6.426 0.857 1.00 93.38 78 ASN A O 1
ATOM 622 N N . ALA A 1 79 ? -13.285 4.496 0.251 1.00 93.06 79 ALA A N 1
ATOM 623 C CA . ALA A 1 79 ? -14.047 3.666 1.184 1.00 93.06 79 ALA A CA 1
ATOM 624 C C . ALA A 1 79 ? -13.842 4.086 2.653 1.00 93.06 79 ALA A C 1
ATOM 626 O O . ALA A 1 79 ? -14.798 4.108 3.425 1.00 93.06 79 ALA A O 1
ATOM 627 N N . PHE A 1 80 ? -12.624 4.479 3.046 1.00 88.75 80 PHE A N 1
ATOM 628 C CA . PHE A 1 80 ? -12.376 5.002 4.395 1.00 88.75 80 PHE A CA 1
ATOM 629 C C . PHE A 1 80 ? -13.057 6.346 4.665 1.00 88.75 80 PHE A C 1
ATOM 631 O O . PHE A 1 80 ? -13.498 6.569 5.791 1.00 88.75 80 PHE A O 1
ATOM 638 N N . TYR A 1 81 ? -13.156 7.230 3.668 1.00 88.25 81 TYR A N 1
ATOM 639 C CA . TYR A 1 81 ? -13.876 8.496 3.832 1.00 88.25 81 TYR A CA 1
ATOM 640 C C . TYR A 1 81 ? -15.383 8.281 3.962 1.00 88.25 81 TYR A C 1
ATOM 642 O O . TYR A 1 81 ? -15.972 8.800 4.904 1.00 88.25 81 TYR A O 1
ATOM 650 N N . LYS A 1 82 ? -15.981 7.453 3.098 1.00 89.12 82 LYS A N 1
ATOM 651 C CA . LYS A 1 82 ? -17.418 7.140 3.163 1.00 89.12 82 LYS A CA 1
ATOM 652 C C . LYS A 1 82 ? -17.823 6.532 4.504 1.00 89.12 82 LYS A C 1
ATOM 654 O O . LYS A 1 82 ? -18.758 7.008 5.131 1.00 89.12 82 LYS A O 1
ATOM 659 N N . LYS A 1 83 ? -17.046 5.563 5.001 1.00 81.62 83 LYS A N 1
ATOM 660 C CA . LYS A 1 83 ? -17.276 4.958 6.323 1.00 81.62 83 LYS A CA 1
ATOM 661 C C . LYS A 1 83 ? -17.281 5.998 7.448 1.00 81.62 83 LYS A C 1
ATOM 663 O O . LYS A 1 83 ? -18.078 5.908 8.370 1.00 81.62 83 LYS A O 1
ATOM 668 N N . LYS A 1 84 ? -16.395 6.996 7.367 1.00 78.56 84 LYS A N 1
ATOM 669 C CA . LYS A 1 84 ? -16.329 8.082 8.351 1.00 78.56 84 LYS A CA 1
ATOM 670 C C . LYS A 1 84 ? -17.548 9.009 8.274 1.00 78.56 84 LYS A C 1
ATOM 672 O O . LYS A 1 84 ? -17.985 9.515 9.302 1.00 78.56 84 LYS A O 1
ATOM 677 N N . GLU A 1 85 ? -18.068 9.265 7.076 1.00 78.25 85 GLU A N 1
ATOM 678 C CA . GLU A 1 85 ? -19.294 10.052 6.887 1.00 78.25 85 GLU A CA 1
ATOM 679 C C . GLU A 1 85 ? -20.524 9.317 7.436 1.00 78.25 85 GLU A C 1
ATOM 681 O O . GLU A 1 85 ? -21.350 9.933 8.102 1.00 78.25 85 GLU A O 1
ATOM 686 N N . GLU A 1 86 ? -20.615 8.003 7.223 1.00 74.50 86 GLU A N 1
ATOM 687 C CA . GLU A 1 86 ? -21.680 7.152 7.771 1.00 74.50 86 GLU A CA 1
ATOM 688 C C . GLU A 1 86 ? -21.664 7.134 9.309 1.00 74.50 86 GLU A C 1
ATOM 690 O O . GLU A 1 86 ? -22.689 7.418 9.922 1.00 74.50 86 GLU A O 1
ATOM 695 N N . GLU A 1 87 ? -20.495 6.926 9.929 1.00 74.25 87 GLU A N 1
ATOM 696 C CA . GLU A 1 87 ? -20.328 6.969 11.395 1.00 74.25 87 GLU A CA 1
ATOM 697 C C . GLU A 1 87 ? -20.744 8.332 11.985 1.00 74.25 87 GLU A C 1
ATOM 699 O O . GLU A 1 87 ? -21.417 8.387 13.012 1.00 74.25 87 GLU A O 1
ATOM 704 N N . LYS A 1 88 ? -20.419 9.443 11.308 1.00 71.62 88 LYS A N 1
ATOM 705 C CA . LYS A 1 88 ? -20.811 10.793 11.752 1.00 71.62 88 LYS A CA 1
ATOM 706 C C . LYS A 1 88 ? -22.326 11.017 11.692 1.00 71.62 88 LYS A C 1
ATOM 708 O O . LYS A 1 88 ? -22.875 11.694 12.554 1.00 71.62 88 LYS A O 1
ATOM 713 N N . ASN A 1 89 ? -22.998 10.459 10.687 1.00 67.44 89 ASN A N 1
ATOM 714 C CA . ASN A 1 89 ? -24.447 10.598 10.519 1.00 67.44 89 ASN A CA 1
ATOM 715 C C . ASN A 1 89 ? -25.253 9.749 11.520 1.00 67.44 89 ASN A C 1
ATOM 717 O O . ASN A 1 89 ? -26.418 10.056 11.771 1.00 67.44 89 ASN A O 1
ATOM 721 N N . GLU A 1 90 ? -24.665 8.680 12.061 1.00 62.81 90 GLU A N 1
ATOM 722 C CA . GLU A 1 90 ? -25.275 7.843 13.103 1.00 62.81 90 GLU A CA 1
ATOM 723 C C . GLU A 1 90 ? -25.111 8.439 14.510 1.00 62.81 90 GLU A C 1
ATOM 725 O O . GLU A 1 90 ? -26.011 8.283 15.326 1.00 62.81 90 GLU A O 1
ATOM 730 N N . GLU A 1 91 ? -24.019 9.161 14.788 1.00 59.06 91 GLU A N 1
ATOM 731 C CA . GLU A 1 91 ? -23.800 9.854 16.073 1.00 59.06 91 GLU A CA 1
ATOM 732 C C . GLU A 1 91 ? -24.634 11.146 16.233 1.00 59.06 91 GLU A C 1
ATOM 734 O O . GLU A 1 91 ? -24.838 11.613 17.352 1.00 59.06 91 GLU A O 1
ATOM 739 N N . GLU A 1 92 ? -25.117 11.735 15.131 1.00 56.50 92 GLU A N 1
ATOM 740 C CA . GLU A 1 92 ? -25.969 12.940 15.124 1.00 56.50 92 GLU A CA 1
ATOM 741 C C . GLU A 1 92 ? -27.487 12.632 15.209 1.00 56.50 92 GLU A C 1
ATOM 743 O O . GLU A 1 92 ? -28.298 13.563 15.182 1.00 56.50 92 GLU A O 1
ATOM 748 N N . LYS A 1 93 ? -27.886 11.355 15.317 1.00 49.50 93 LYS A N 1
ATOM 749 C CA . LYS A 1 93 ? -29.282 10.898 15.489 1.00 49.50 93 LYS A CA 1
ATOM 750 C C . LYS A 1 93 ? -29.561 10.399 16.902 1.00 49.50 93 LYS A C 1
ATOM 752 O O . LYS A 1 93 ? -30.701 10.637 17.361 1.00 49.50 93 LYS A O 1
#